Protein AF-A0A815E1C8-F1 (afdb_monomer_lite)

InterPro domains:
  IPR000795 Translational (tr)-type GTP-binding domain [PF00009] (3-46)
  IPR000795 Translational (tr)-type GTP-binding domain [PR00315] (13-23)
  IPR000795 Translational (tr)-type GTP-binding domain [PR00315] (29-40)
  IPR027417 P-loop containing nucleoside triphosphate hydrolase [G3DSA:3.40.50.300] (1-56)
  IPR027417 P-loop containing nucleoside triphosphate hydrolase [SSF52540] (2-53)
  IPR050100 Translation factor GTPase superfamily members [PTHR23115] (1-53)

pLDDT: mean 90.45, std 7.08, range [59.56, 95.75]

Organism: NCBI:txid392030

Sequence (56 aa):
SLWKFETAKYYVTIIDAPGHRDFIKNMITGTSQADCAVLVVAAGTGEFEAGISKNG

Structure (mmCIF, N/CA/C/O backbone):
data_AF-A0A815E1C8-F1
#
_entry.id   AF-A0A815E1C8-F1
#
loop_
_atom_site.group_PDB
_atom_site.id
_atom_site.type_symbol
_atom_site.label_atom_id
_atom_site.label_alt_id
_atom_site.label_comp_id
_atom_site.label_asym_id
_atom_site.label_entity_id
_atom_site.label_seq_id
_atom_site.pdbx_PDB_ins_code
_atom_site.Cartn_x
_atom_site.Cartn_y
_atom_site.Cartn_z
_atom_site.occupancy
_atom_site.B_iso_or_equiv
_atom_site.auth_seq_id
_atom_site.auth_comp_id
_atom_site.auth_asym_id
_atom_site.auth_atom_id
_atom_site.pdbx_PDB_model_num
ATOM 1 N N . SER A 1 1 ? -10.072 11.999 -0.437 1.00 59.56 1 SER A N 1
ATOM 2 C CA . SER A 1 1 ? -10.740 11.333 0.697 1.00 59.56 1 SER A CA 1
ATOM 3 C C . SER A 1 1 ? -10.285 9.891 0.748 1.00 59.56 1 SER A C 1
ATOM 5 O O . SER A 1 1 ? -10.205 9.290 -0.313 1.00 59.56 1 SER A O 1
ATOM 7 N N . LEU A 1 2 ? -9.948 9.358 1.926 1.00 78.25 2 LEU A N 1
ATOM 8 C CA . LEU A 1 2 ? -9.599 7.939 2.069 1.00 78.25 2 LEU A CA 1
ATOM 9 C C . LEU A 1 2 ? -10.816 7.076 1.726 1.00 78.25 2 LEU A C 1
ATOM 11 O O . LEU A 1 2 ? -11.930 7.398 2.152 1.00 78.25 2 LEU A O 1
ATOM 15 N N . TRP A 1 3 ? -10.605 6.018 0.948 1.00 90.31 3 TRP A N 1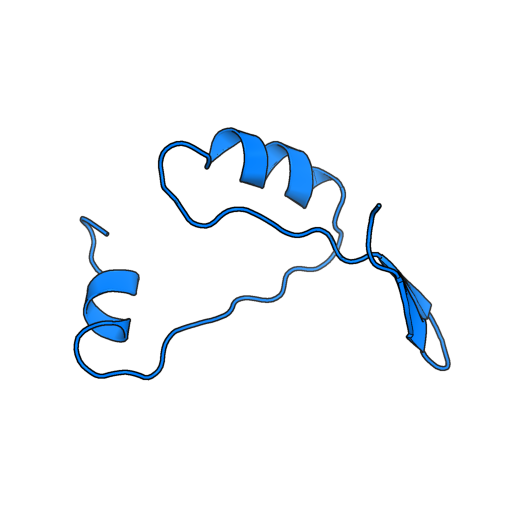
ATOM 16 C CA . TRP A 1 3 ? -11.681 5.110 0.567 1.00 90.31 3 TRP A CA 1
ATOM 17 C C . TRP A 1 3 ? -11.977 4.160 1.725 1.00 90.31 3 TRP A C 1
ATOM 19 O O . TRP A 1 3 ? -11.064 3.754 2.442 1.00 90.31 3 TRP A O 1
ATOM 29 N N . LYS A 1 4 ? -13.247 3.837 1.953 1.00 93.00 4 LYS A N 1
ATOM 30 C CA . LYS A 1 4 ? -13.674 3.022 3.093 1.00 93.00 4 LYS A CA 1
ATOM 31 C C . LYS A 1 4 ? -14.697 2.002 2.640 1.00 93.00 4 LYS A C 1
ATOM 33 O O . LYS A 1 4 ? -15.549 2.323 1.816 1.00 93.00 4 LYS A O 1
ATOM 38 N N . PHE A 1 5 ? -14.624 0.809 3.207 1.00 93.62 5 PHE A N 1
ATOM 39 C CA . PHE A 1 5 ? -15.633 -0.222 3.020 1.00 93.62 5 PHE A CA 1
ATOM 40 C C . PHE A 1 5 ? -15.816 -1.025 4.302 1.00 93.62 5 PHE A C 1
ATOM 42 O O . PHE A 1 5 ? -14.946 -1.064 5.172 1.00 93.62 5 PHE A O 1
ATOM 49 N N . GLU A 1 6 ? -16.968 -1.668 4.416 1.00 95.62 6 GLU A N 1
ATOM 50 C CA . GLU A 1 6 ? -17.348 -2.444 5.588 1.00 95.62 6 GLU A CA 1
ATOM 51 C C . GLU A 1 6 ? -17.487 -3.911 5.203 1.00 95.62 6 GLU A C 1
ATOM 53 O O . GLU A 1 6 ? -17.968 -4.260 4.125 1.00 95.62 6 GLU A O 1
ATOM 58 N N . THR A 1 7 ? -17.043 -4.778 6.099 1.00 94.56 7 THR A N 1
ATOM 59 C CA . THR A 1 7 ? -17.290 -6.219 6.048 1.00 94.56 7 THR A CA 1
ATOM 60 C C . THR A 1 7 ? -18.219 -6.585 7.202 1.00 94.56 7 THR A C 1
ATOM 62 O O . THR A 1 7 ? -18.474 -5.767 8.081 1.00 94.56 7 THR A O 1
ATOM 65 N N . ALA A 1 8 ? -18.665 -7.841 7.283 1.00 95.75 8 ALA A N 1
ATOM 66 C CA . ALA A 1 8 ? -19.507 -8.294 8.395 1.00 95.75 8 ALA A CA 1
ATOM 67 C C . ALA A 1 8 ? -18.858 -8.136 9.790 1.00 95.75 8 ALA A C 1
ATOM 69 O O . ALA A 1 8 ? -19.555 -8.219 10.797 1.00 95.75 8 ALA A O 1
ATOM 70 N N . LYS A 1 9 ? -17.530 -7.949 9.862 1.00 95.12 9 LYS A N 1
ATOM 71 C CA . LYS A 1 9 ? -16.772 -7.908 11.122 1.00 95.12 9 LYS A CA 1
ATOM 72 C C . LYS A 1 9 ? -15.891 -6.665 11.296 1.00 95.12 9 LYS A C 1
ATOM 74 O O . LYS A 1 9 ? -15.544 -6.336 12.425 1.00 95.12 9 LYS A O 1
ATOM 79 N N . TYR A 1 10 ? -15.512 -5.987 10.214 1.00 94.06 10 TYR A N 1
ATOM 80 C CA . TYR A 1 10 ? -14.507 -4.921 10.242 1.00 94.06 10 TYR A CA 1
ATOM 81 C C . TYR A 1 10 ? -14.890 -3.733 9.363 1.00 94.06 10 TYR A C 1
ATOM 83 O O . TYR A 1 10 ? -15.379 -3.919 8.247 1.00 94.06 10 TYR A O 1
ATOM 91 N N . TYR A 1 11 ? -14.553 -2.535 9.841 1.00 94.19 11 TYR A N 1
ATOM 92 C CA . TYR A 1 11 ? -14.509 -1.301 9.061 1.00 94.19 11 TYR A CA 1
ATOM 93 C C . TYR A 1 11 ? -13.097 -1.137 8.507 1.00 94.19 11 TYR A C 1
ATOM 95 O O . TY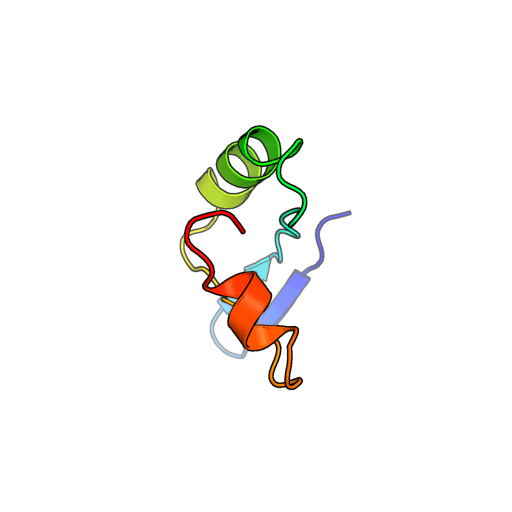R A 1 11 ? -12.138 -1.049 9.273 1.00 94.19 11 TYR A O 1
ATOM 103 N N . VAL A 1 12 ? -12.960 -1.104 7.186 1.00 94.50 12 VAL A N 1
ATOM 104 C CA . VAL A 1 12 ? -11.664 -1.042 6.512 1.00 94.50 12 VAL A CA 1
ATOM 105 C C . VAL A 1 12 ? -11.503 0.318 5.847 1.00 94.50 12 VAL A C 1
ATOM 107 O O . VAL A 1 12 ? -12.399 0.805 5.157 1.00 94.50 12 VAL A O 1
ATOM 110 N N . THR A 1 13 ? -10.339 0.932 6.044 1.00 94.19 13 THR A N 1
ATOM 111 C CA . THR A 1 13 ? -9.915 2.128 5.309 1.00 94.19 13 THR A CA 1
ATOM 112 C C . THR A 1 13 ? -8.792 1.734 4.359 1.00 94.19 13 THR A C 1
ATOM 114 O O . THR A 1 13 ? -7.832 1.093 4.776 1.00 94.19 13 THR A O 1
ATOM 117 N N . ILE A 1 14 ? -8.913 2.108 3.088 1.00 92.31 14 ILE A N 1
ATOM 118 C CA . ILE A 1 14 ? -7.887 1.875 2.074 1.00 92.31 14 ILE A CA 1
ATOM 119 C C . ILE A 1 14 ? -6.938 3.068 2.045 1.00 92.31 14 ILE A C 1
ATOM 121 O O . ILE A 1 14 ? -7.359 4.219 1.888 1.00 92.31 14 ILE A O 1
ATOM 125 N N . ILE A 1 15 ? -5.652 2.756 2.164 1.00 91.94 15 ILE A N 1
ATOM 126 C CA . ILE A 1 15 ? -4.546 3.677 1.934 1.00 91.94 15 ILE A CA 1
ATOM 127 C C . ILE A 1 15 ? -3.958 3.328 0.569 1.00 91.94 15 ILE A C 1
ATOM 129 O O . ILE A 1 15 ? -3.467 2.218 0.378 1.00 91.94 15 ILE A O 1
ATOM 133 N N . ASP A 1 16 ? -4.040 4.263 -0.375 1.00 89.50 16 ASP A N 1
ATOM 134 C CA . ASP A 1 16 ? -3.376 4.128 -1.670 1.00 89.50 16 ASP A CA 1
ATOM 135 C C . ASP A 1 16 ? -1.909 4.547 -1.529 1.00 89.50 16 ASP A C 1
ATOM 137 O O . ASP A 1 16 ? -1.611 5.640 -1.035 1.00 89.50 16 ASP A O 1
ATOM 141 N N . ALA A 1 17 ? -0.997 3.658 -1.912 1.00 89.25 17 ALA A N 1
ATOM 142 C CA . ALA A 1 17 ? 0.434 3.832 -1.724 1.00 89.25 17 ALA A CA 1
ATOM 143 C C . ALA A 1 17 ? 1.121 3.908 -3.103 1.00 89.25 17 ALA A C 1
ATOM 145 O O . ALA A 1 17 ? 0.960 2.998 -3.916 1.00 89.25 17 ALA A O 1
ATOM 146 N N . PRO A 1 18 ? 1.880 4.979 -3.403 1.00 91.38 18 PRO A N 1
ATOM 147 C CA . PRO A 1 18 ? 2.445 5.190 -4.733 1.00 91.38 18 PRO A CA 1
ATOM 148 C C . PRO A 1 18 ? 3.552 4.176 -5.057 1.00 91.38 18 PRO A C 1
ATOM 150 O O . PRO A 1 18 ? 4.377 3.858 -4.203 1.00 91.38 18 PRO A O 1
ATOM 153 N N . GLY A 1 19 ? 3.608 3.721 -6.314 1.00 89.19 19 GLY A N 1
ATOM 154 C CA . GLY A 1 19 ? 4.576 2.712 -6.777 1.00 89.19 19 GLY A CA 1
ATOM 155 C C . GLY A 1 19 ? 5.857 3.253 -7.427 1.00 89.19 19 GLY A C 1
ATOM 156 O O . GLY A 1 19 ? 6.787 2.487 -7.667 1.00 89.19 19 GLY A O 1
ATOM 157 N N . HIS A 1 20 ? 5.942 4.556 -7.727 1.00 91.38 20 HIS A N 1
ATOM 158 C CA . HIS A 1 20 ? 7.149 5.142 -8.323 1.00 91.38 20 HIS A CA 1
ATOM 159 C C . HIS A 1 20 ? 8.238 5.361 -7.262 1.00 91.38 20 HIS A C 1
ATOM 161 O O . HIS A 1 20 ? 7.955 5.798 -6.145 1.00 91.38 20 HIS A O 1
ATOM 167 N N . ARG A 1 21 ? 9.500 5.121 -7.633 1.00 88.81 21 ARG A N 1
ATOM 168 C CA . ARG A 1 21 ? 10.666 5.175 -6.728 1.00 88.81 21 ARG A CA 1
ATOM 169 C C . ARG A 1 21 ? 10.825 6.490 -5.987 1.00 88.81 21 ARG A C 1
ATOM 171 O O . ARG A 1 21 ? 11.159 6.50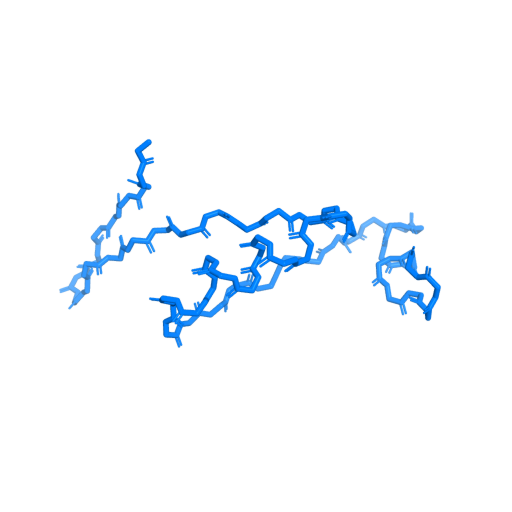2 -4.804 1.00 88.81 21 ARG A O 1
ATOM 178 N N . ASP A 1 22 ? 10.528 7.586 -6.666 1.00 95.31 22 ASP A N 1
ATOM 179 C CA . ASP A 1 22 ? 10.633 8.928 -6.092 1.00 95.31 22 ASP A CA 1
ATOM 180 C C . ASP A 1 22 ? 9.699 9.135 -4.887 1.00 95.31 22 ASP A C 1
ATOM 182 O O . ASP A 1 22 ? 9.950 9.996 -4.045 1.00 95.31 22 ASP A O 1
ATOM 186 N N . PHE A 1 23 ? 8.653 8.311 -4.751 1.00 92.62 23 PHE A N 1
ATOM 187 C CA . PHE A 1 23 ? 7.650 8.423 -3.693 1.00 92.62 23 PHE A CA 1
ATOM 188 C C . PHE A 1 23 ? 7.757 7.337 -2.616 1.00 92.62 23 PHE A C 1
ATOM 190 O O . PHE A 1 23 ? 6.839 7.203 -1.806 1.00 92.62 23 PHE A O 1
ATOM 197 N N . ILE A 1 24 ? 8.880 6.609 -2.527 1.00 92.88 24 ILE A N 1
ATOM 198 C CA . ILE A 1 24 ? 9.093 5.581 -1.486 1.00 92.88 24 ILE A CA 1
ATOM 199 C C . ILE A 1 24 ? 8.872 6.147 -0.075 1.00 92.88 24 ILE A C 1
ATOM 201 O O . ILE A 1 24 ? 8.276 5.487 0.772 1.00 92.88 24 ILE A O 1
ATOM 205 N N . LYS A 1 25 ? 9.295 7.389 0.192 1.00 93.69 25 LYS A N 1
ATOM 206 C CA . LYS A 1 25 ? 9.073 8.026 1.502 1.00 93.69 25 LYS A CA 1
ATOM 207 C C . LYS A 1 25 ? 7.585 8.221 1.795 1.00 93.69 25 LYS A C 1
ATOM 209 O O . LYS A 1 25 ? 7.140 7.925 2.898 1.00 93.69 25 LYS A O 1
ATOM 214 N N . ASN A 1 26 ? 6.821 8.664 0.799 1.00 92.50 26 ASN A N 1
ATOM 215 C CA . ASN A 1 26 ? 5.382 8.881 0.930 1.00 92.50 26 ASN A CA 1
ATOM 216 C C . ASN A 1 26 ? 4.650 7.552 1.139 1.00 92.50 26 ASN A C 1
ATOM 218 O O . ASN A 1 26 ? 3.747 7.486 1.967 1.00 92.50 26 ASN A O 1
ATOM 222 N N . MET A 1 27 ? 5.085 6.496 0.442 1.00 94.56 27 MET A N 1
ATOM 223 C CA . MET A 1 27 ? 4.616 5.131 0.668 1.00 94.56 27 MET A CA 1
ATOM 224 C C . MET A 1 27 ? 4.862 4.723 2.128 1.00 94.56 27 MET A C 1
ATOM 226 O O . MET A 1 27 ? 3.909 4.391 2.817 1.00 94.56 27 MET A O 1
ATOM 230 N N . ILE A 1 28 ? 6.090 4.851 2.649 1.00 93.62 28 ILE A N 1
ATOM 231 C CA . ILE A 1 28 ? 6.420 4.490 4.043 1.00 93.62 28 ILE A CA 1
ATOM 232 C C . ILE A 1 28 ? 5.540 5.244 5.055 1.00 93.62 28 ILE A C 1
ATOM 234 O O . ILE A 1 28 ? 5.013 4.626 5.978 1.00 93.62 28 ILE A O 1
ATOM 238 N N . THR A 1 29 ? 5.348 6.557 4.889 1.00 93.81 29 THR A N 1
ATOM 239 C CA . THR A 1 29 ? 4.509 7.364 5.796 1.00 93.81 29 THR A CA 1
ATOM 240 C C . THR A 1 29 ? 3.017 7.026 5.698 1.00 93.81 29 THR A C 1
ATOM 242 O O . THR A 1 29 ? 2.297 7.122 6.691 1.00 93.81 29 THR A O 1
ATOM 245 N N . GLY A 1 30 ? 2.532 6.638 4.517 1.00 90.19 30 GLY A N 1
ATOM 246 C CA . GLY A 1 30 ? 1.156 6.174 4.341 1.00 90.19 30 GLY A CA 1
ATOM 247 C C . GLY A 1 30 ? 0.940 4.806 4.989 1.00 90.19 30 GLY A C 1
ATOM 248 O O . GLY A 1 30 ? 0.037 4.641 5.808 1.00 90.19 30 GLY A O 1
ATOM 249 N N . THR A 1 31 ? 1.804 3.838 4.676 1.00 93.00 31 THR A N 1
ATOM 250 C CA . THR A 1 31 ? 1.668 2.452 5.143 1.00 93.00 31 THR A CA 1
ATOM 251 C C . THR A 1 31 ? 1.971 2.291 6.631 1.00 93.00 31 THR A C 1
ATOM 253 O O . THR A 1 31 ? 1.509 1.328 7.229 1.00 93.00 31 THR A O 1
ATOM 256 N N . SER A 1 32 ? 2.669 3.234 7.278 1.00 93.88 32 SER A N 1
ATOM 257 C CA . SER A 1 32 ? 2.898 3.185 8.733 1.00 93.88 32 SER A CA 1
ATOM 258 C C . SER A 1 32 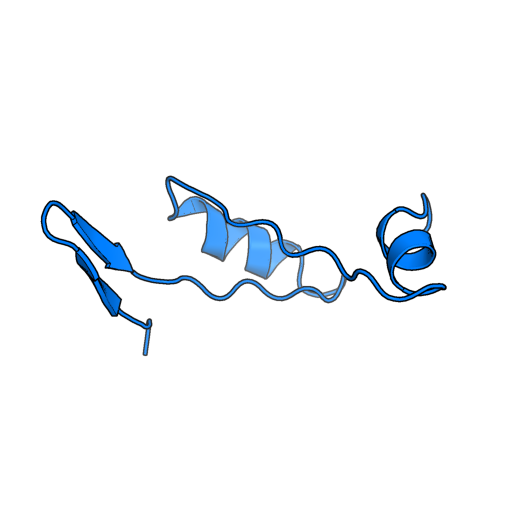? 1.615 3.275 9.568 1.00 93.88 32 SER A C 1
ATOM 260 O O . SER A 1 32 ? 1.652 3.020 10.767 1.00 93.88 32 SER A O 1
ATOM 262 N N . GLN A 1 33 ? 0.499 3.686 8.959 1.00 90.81 33 GLN A N 1
ATOM 263 C CA . GLN A 1 33 ? -0.823 3.730 9.590 1.00 90.81 33 GLN A CA 1
ATOM 264 C C . GLN A 1 33 ? -1.655 2.466 9.315 1.00 90.81 33 GLN A C 1
ATOM 266 O O . GLN A 1 33 ? -2.771 2.361 9.818 1.00 90.81 33 GLN A O 1
ATOM 271 N N . ALA A 1 34 ? -1.155 1.541 8.489 1.00 92.12 34 ALA A N 1
ATOM 272 C CA . ALA A 1 34 ? -1.854 0.319 8.118 1.00 92.12 34 ALA A CA 1
ATOM 273 C C . ALA A 1 34 ? -1.326 -0.884 8.905 1.00 92.12 34 ALA A C 1
ATOM 275 O O . ALA A 1 34 ? -0.123 -1.123 8.970 1.00 92.12 34 ALA A O 1
ATOM 276 N N . ASP A 1 35 ? -2.247 -1.699 9.415 1.00 94.19 35 ASP A N 1
ATOM 277 C CA . ASP A 1 35 ? -1.916 -2.967 10.077 1.00 94.19 35 ASP A CA 1
ATOM 278 C C . ASP A 1 35 ? -1.721 -4.121 9.078 1.00 94.19 35 ASP A C 1
ATOM 280 O O . ASP A 1 35 ? -1.166 -5.168 9.409 1.00 94.19 35 ASP A O 1
ATOM 284 N N . CYS A 1 36 ? -2.231 -3.969 7.853 1.00 91.88 36 CYS A N 1
ATOM 285 C CA . CYS A 1 36 ? -2.243 -4.995 6.812 1.00 91.88 36 CYS A CA 1
ATOM 286 C C . CYS A 1 36 ? -1.863 -4.388 5.458 1.00 91.88 36 CYS A C 1
ATOM 288 O O . CYS A 1 36 ? -2.207 -3.243 5.169 1.00 91.88 36 CYS A O 1
ATOM 290 N N . ALA A 1 37 ? -1.207 -5.178 4.606 1.00 93.38 37 ALA A N 1
ATOM 291 C CA . ALA A 1 37 ? -0.808 -4.772 3.261 1.00 93.38 37 ALA A CA 1
ATOM 292 C C . ALA A 1 37 ? -1.334 -5.753 2.207 1.00 93.38 37 ALA A C 1
ATOM 294 O O . ALA A 1 37 ? -1.351 -6.965 2.422 1.00 93.38 37 ALA A O 1
ATOM 295 N N . VAL A 1 38 ? -1.723 -5.215 1.050 1.00 92.94 38 VAL A N 1
ATOM 296 C CA . VAL A 1 38 ? -2.034 -5.988 -0.156 1.00 92.94 38 VAL A CA 1
ATOM 297 C C . VAL A 1 38 ? -0.937 -5.711 -1.174 1.00 92.94 38 VAL A C 1
ATOM 299 O O . VAL A 1 38 ? -0.720 -4.563 -1.552 1.00 92.94 38 VAL A O 1
ATOM 302 N N . LEU A 1 39 ? -0.243 -6.762 -1.607 1.00 92.69 39 LEU A N 1
ATOM 303 C CA . LEU A 1 39 ? 0.767 -6.676 -2.656 1.00 92.69 39 LEU A CA 1
ATOM 304 C C . LEU A 1 39 ? 0.133 -7.044 -3.998 1.00 92.69 39 LEU A C 1
ATOM 306 O O . LEU A 1 39 ? -0.369 -8.155 -4.164 1.00 92.69 39 LEU A O 1
ATOM 310 N N . VAL A 1 40 ? 0.183 -6.120 -4.954 1.00 92.38 40 VAL A N 1
ATOM 311 C CA . VAL A 1 40 ? -0.249 -6.359 -6.335 1.00 92.38 40 VAL A CA 1
ATOM 312 C C . VAL A 1 40 ? 0.986 -6.610 -7.191 1.00 92.38 40 VAL A C 1
ATOM 314 O O . VAL A 1 40 ? 1.927 -5.820 -7.167 1.00 92.38 40 VAL A O 1
ATOM 317 N N . VAL A 1 41 ? 0.980 -7.711 -7.942 1.00 91.56 41 VAL A N 1
ATOM 318 C CA . VAL A 1 41 ? 2.079 -8.111 -8.830 1.00 91.56 41 VAL A CA 1
ATOM 319 C C . VAL A 1 41 ? 1.535 -8.253 -10.246 1.00 91.56 41 VAL A C 1
ATOM 321 O O . VAL A 1 41 ? 0.514 -8.911 -10.454 1.00 91.56 41 VAL A O 1
ATOM 324 N N . ALA A 1 42 ? 2.207 -7.631 -11.215 1.00 94.19 42 ALA A N 1
ATOM 325 C CA . ALA A 1 42 ? 1.856 -7.764 -12.622 1.00 94.19 42 ALA A CA 1
ATOM 326 C C . ALA A 1 42 ? 2.109 -9.200 -13.107 1.00 94.19 42 ALA A C 1
ATOM 328 O O . ALA A 1 42 ? 3.138 -9.796 -12.796 1.00 94.19 42 ALA A O 1
ATOM 329 N N . ALA A 1 43 ? 1.166 -9.745 -13.878 1.00 95.50 43 ALA A N 1
ATOM 330 C CA . ALA A 1 43 ? 1.268 -11.083 -14.467 1.00 95.50 43 ALA A CA 1
ATOM 331 C C . ALA A 1 43 ? 1.756 -11.063 -15.928 1.00 95.50 43 ALA A C 1
ATOM 333 O O . ALA A 1 43 ? 1.923 -12.120 -16.535 1.00 95.50 43 ALA A O 1
ATOM 334 N N . GLY A 1 44 ? 1.947 -9.873 -16.510 1.00 95.56 44 GLY A N 1
ATOM 335 C CA . GLY A 1 44 ? 2.427 -9.711 -17.877 1.00 95.56 44 GLY A CA 1
ATOM 336 C C . GLY A 1 44 ? 3.886 -10.139 -18.023 1.00 95.56 44 GLY A C 1
ATOM 337 O O . GLY A 1 44 ? 4.726 -9.818 -17.181 1.00 95.56 44 GLY A O 1
ATOM 338 N N . THR A 1 45 ? 4.197 -10.835 -19.117 1.00 90.62 45 THR A N 1
ATOM 339 C CA . THR A 1 45 ? 5.582 -11.135 -19.501 1.00 90.62 45 THR A CA 1
ATOM 340 C C . THR A 1 45 ? 6.339 -9.831 -19.756 1.00 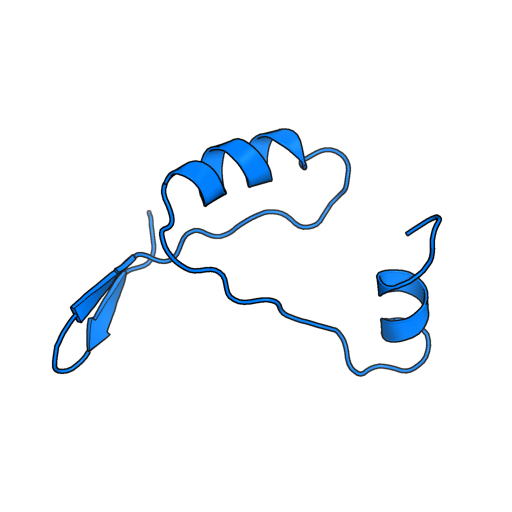90.62 45 THR A C 1
ATOM 342 O O . THR A 1 45 ? 5.870 -8.970 -20.497 1.00 90.62 45 THR A O 1
ATOM 345 N N . GLY A 1 46 ? 7.507 -9.679 -19.142 1.00 90.06 46 GLY A N 1
ATOM 346 C CA . GLY A 1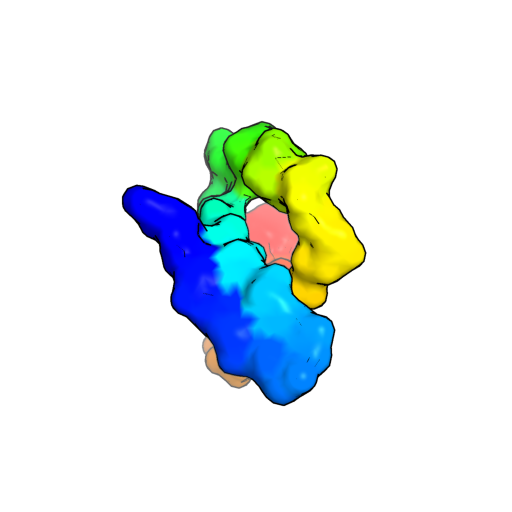 46 ? 8.314 -8.460 -19.137 1.00 90.06 46 GLY A CA 1
ATOM 347 C C . GLY A 1 46 ? 8.007 -7.541 -17.951 1.00 90.06 46 GLY A C 1
ATOM 348 O O . GLY A 1 46 ? 8.933 -6.990 -17.359 1.00 90.06 46 GLY A O 1
ATOM 349 N N . GLU A 1 47 ? 6.737 -7.399 -17.562 1.00 91.81 47 GLU A N 1
ATOM 350 C CA . GLU A 1 47 ? 6.331 -6.567 -16.418 1.00 91.81 47 GLU A CA 1
ATOM 351 C C . GLU A 1 47 ? 6.650 -7.242 -15.082 1.00 91.81 47 GLU A C 1
ATOM 353 O O . GLU A 1 47 ? 7.143 -6.592 -14.158 1.00 91.81 47 GLU A O 1
ATOM 358 N N . PHE A 1 48 ? 6.412 -8.554 -14.989 1.00 92.06 48 PHE A N 1
ATOM 359 C CA . PHE A 1 48 ? 6.787 -9.340 -13.818 1.00 92.06 48 PHE A CA 1
ATOM 360 C C . PHE A 1 48 ? 8.304 -9.306 -13.599 1.00 92.06 48 PHE A C 1
ATOM 362 O O . PHE A 1 48 ? 8.771 -8.982 -12.507 1.00 92.06 48 PHE A O 1
ATOM 369 N N . GLU A 1 49 ? 9.077 -9.591 -14.650 1.00 92.25 49 GLU A N 1
ATOM 370 C CA . GLU A 1 49 ? 10.539 -9.623 -14.624 1.00 92.25 49 GLU A CA 1
ATOM 371 C C . GLU A 1 49 ? 11.139 -8.259 -14.272 1.00 92.25 49 GLU A C 1
ATOM 373 O O . GLU A 1 49 ? 12.092 -8.198 -13.491 1.00 92.25 49 GLU A O 1
ATOM 378 N N . ALA A 1 50 ? 10.571 -7.167 -14.797 1.00 89.69 50 ALA A N 1
ATOM 379 C CA . ALA A 1 50 ? 10.951 -5.813 -14.402 1.00 89.69 50 ALA A CA 1
ATOM 380 C C . ALA A 1 50 ? 10.665 -5.571 -12.910 1.00 89.69 50 ALA A C 1
ATOM 382 O O . ALA A 1 50 ? 11.553 -5.144 -12.173 1.00 89.69 50 ALA A O 1
ATOM 383 N N . GLY A 1 51 ? 9.472 -5.945 -12.434 1.00 87.31 51 GLY A N 1
ATOM 384 C CA . GLY A 1 51 ? 9.061 -5.765 -11.039 1.00 87.31 51 GLY A CA 1
ATOM 385 C C . GLY A 1 51 ? 9.914 -6.519 -10.010 1.00 87.31 51 GLY A C 1
ATOM 386 O O . GLY A 1 51 ? 10.059 -6.046 -8.883 1.00 87.31 51 GLY A O 1
ATOM 387 N N . ILE A 1 52 ? 10.508 -7.661 -10.380 1.00 89.25 52 ILE A N 1
ATOM 388 C CA . ILE A 1 52 ? 11.407 -8.443 -9.503 1.00 89.25 52 ILE A CA 1
ATOM 389 C C . ILE A 1 52 ? 12.900 -8.172 -9.745 1.00 89.25 52 ILE A C 1
ATOM 391 O O . ILE A 1 52 ? 13.759 -8.762 -9.080 1.00 89.25 52 ILE A O 1
ATOM 395 N N . SER A 1 53 ? 13.235 -7.315 -10.710 1.00 88.69 53 SER A N 1
ATOM 396 C CA . SER A 1 53 ? 14.619 -7.004 -11.050 1.00 88.69 53 SER A CA 1
ATOM 397 C C . SER A 1 53 ? 15.337 -6.333 -9.879 1.00 88.69 53 SER A C 1
ATOM 399 O O . SER A 1 53 ? 14.804 -5.437 -9.227 1.00 88.69 53 SER A O 1
ATOM 401 N N . LYS A 1 54 ? 16.611 -6.689 -9.653 1.00 76.62 54 LYS A N 1
ATOM 402 C CA . LYS A 1 54 ? 17.471 -6.021 -8.652 1.00 76.62 54 LYS A CA 1
ATOM 403 C C . LYS A 1 54 ? 17.576 -4.515 -8.874 1.00 76.62 54 LYS A C 1
ATOM 405 O O . LYS A 1 54 ? 17.786 -3.768 -7.924 1.00 76.62 54 LYS A O 1
ATOM 410 N N . ASN A 1 55 ? 17.462 -4.102 -10.131 1.00 76.81 55 ASN A N 1
ATOM 411 C CA . ASN A 1 55 ? 17.567 -2.710 -10.527 1.00 76.81 55 ASN A CA 1
ATOM 412 C C . ASN A 1 55 ? 16.217 -2.029 -10.643 1.00 76.81 55 ASN A C 1
ATOM 414 O O . ASN A 1 55 ? 16.257 -0.836 -10.917 1.00 76.81 55 ASN A O 1
ATOM 418 N N . GLY A 1 56 ? 15.104 -2.755 -10.417 1.00 60.31 56 GLY A N 1
ATOM 419 C CA . GLY A 1 56 ? 13.684 -2.401 -10.615 1.00 60.31 56 GLY A CA 1
ATOM 420 C C . GLY A 1 56 ? 13.376 -1.469 -11.776 1.00 60.31 56 GLY A C 1
ATOM 421 O O . GLY A 1 56 ? 13.774 -0.288 -11.704 1.00 60.31 56 GLY A O 1
#

Radius of gyration: 14.28 Å; chains: 1; bounding box: 37×22×31 Å

Foldseek 3Di:
DFDWDDDPVDTDTDQDADDDPVCVVVNCVRCVPPPDDDDDADPDDVRNCVVPDPVD

Secondary structure (DSSP, 8-state):
--EEEE-SS-EEEEPP---SGGGHHHHHHHHTT-S--------STTHHHHHT-TT-